Protein AF-A0A1Y1JU09-F1 (afdb_monomer_lite)

Structure (mmCIF, N/CA/C/O backbone):
data_AF-A0A1Y1JU09-F1
#
_entry.id   AF-A0A1Y1JU09-F1
#
loop_
_atom_site.group_PDB
_atom_site.id
_atom_site.type_symbol
_atom_site.label_atom_id
_atom_site.label_alt_id
_atom_site.label_comp_id
_atom_site.label_asym_id
_atom_site.label_entity_id
_atom_site.label_seq_id
_atom_site.pdbx_PDB_ins_code
_atom_site.Cartn_x
_atom_site.Cartn_y
_atom_site.Cartn_z
_atom_site.occupancy
_atom_site.B_iso_or_equiv
_atom_site.auth_seq_id
_atom_site.auth_comp_id
_atom_site.auth_asym_id
_atom_site.auth_atom_id
_atom_site.pdbx_PDB_model_num
ATOM 1 N N . GLU A 1 1 ? 25.721 -28.621 78.464 1.00 36.72 1 GLU A N 1
ATOM 2 C CA . GLU A 1 1 ? 27.168 -28.362 78.597 1.00 36.72 1 GLU A CA 1
ATOM 3 C C . GLU A 1 1 ? 27.871 -29.700 78.456 1.00 36.72 1 GLU A C 1
ATOM 5 O O . GLU A 1 1 ? 27.301 -30.662 78.959 1.00 36.72 1 GLU A O 1
ATOM 10 N N . HIS A 1 2 ? 29.013 -29.724 77.757 1.00 34.25 2 HIS A N 1
ATOM 11 C CA . HIS A 1 2 ? 29.843 -30.882 77.368 1.00 34.25 2 HIS A CA 1
ATOM 12 C C . HIS A 1 2 ? 29.141 -32.021 76.586 1.00 34.25 2 HIS A C 1
ATOM 14 O O . HIS A 1 2 ? 28.017 -32.402 76.898 1.00 34.25 2 HIS A O 1
ATOM 20 N N . GLU A 1 3 ? 29.636 -32.535 75.455 1.00 34.38 3 GLU A N 1
ATOM 21 C CA . GLU A 1 3 ? 31.007 -32.782 74.937 1.00 34.38 3 GLU A CA 1
ATOM 22 C C . GLU A 1 3 ? 31.695 -34.025 75.524 1.00 34.38 3 GLU A C 1
ATOM 24 O O . GLU A 1 3 ? 31.911 -34.102 76.728 1.00 34.38 3 GLU A O 1
ATOM 29 N N . GLU A 1 4 ? 32.063 -34.918 74.589 1.00 40.72 4 GLU A N 1
ATOM 30 C CA . GLU A 1 4 ? 33.297 -35.734 74.560 1.00 40.72 4 GLU A CA 1
ATOM 31 C C . GLU A 1 4 ? 33.407 -36.902 75.574 1.00 40.72 4 GLU A C 1
ATOM 33 O O . GLU A 1 4 ? 32.752 -36.909 76.610 1.00 40.72 4 GLU A O 1
ATOM 38 N N . GLU A 1 5 ? 34.118 -38.014 75.331 1.00 40.19 5 GLU A N 1
ATOM 39 C CA . GLU A 1 5 ? 35.007 -38.507 74.247 1.00 40.19 5 GLU A CA 1
ATOM 40 C C . GLU A 1 5 ? 34.934 -40.078 74.296 1.00 40.19 5 GLU A C 1
ATOM 42 O O . GLU A 1 5 ? 34.586 -40.623 75.344 1.00 40.19 5 GLU A O 1
ATOM 47 N N . VAL A 1 6 ? 34.906 -40.851 73.192 1.00 41.28 6 VAL A N 1
ATOM 48 C CA . VAL A 1 6 ? 36.011 -41.654 72.562 1.00 41.28 6 VAL A CA 1
ATOM 49 C C . VAL A 1 6 ? 36.922 -42.438 73.551 1.00 41.28 6 VAL A C 1
ATOM 51 O O . VAL A 1 6 ? 37.226 -41.919 74.615 1.00 41.28 6 VAL A O 1
ATOM 54 N N . GLU A 1 7 ? 37.429 -43.667 73.351 1.00 36.25 7 GLU A N 1
ATOM 55 C CA . GLU A 1 7 ? 37.323 -44.778 72.369 1.00 36.25 7 GLU A CA 1
ATOM 56 C C . GLU A 1 7 ? 37.445 -46.116 73.153 1.00 36.25 7 GLU A C 1
ATOM 58 O O . GLU A 1 7 ? 37.832 -46.092 74.319 1.00 36.25 7 GLU A O 1
ATOM 63 N N . ASP A 1 8 ? 37.234 -47.282 72.520 1.00 35.19 8 ASP A N 1
ATOM 64 C CA . ASP A 1 8 ? 38.261 -48.348 72.579 1.00 35.19 8 ASP A CA 1
ATOM 65 C C . ASP A 1 8 ? 38.134 -49.343 71.402 1.00 35.19 8 ASP A C 1
ATOM 67 O O . ASP A 1 8 ? 37.053 -49.513 70.829 1.00 35.19 8 ASP A O 1
ATOM 71 N N . ILE A 1 9 ? 39.253 -49.954 71.001 1.00 39.47 9 ILE A N 1
ATOM 72 C CA . ILE A 1 9 ? 39.463 -50.582 69.676 1.00 39.47 9 ILE A CA 1
ATOM 73 C C . ILE A 1 9 ? 39.763 -52.099 69.809 1.00 39.47 9 ILE A C 1
ATOM 75 O O . ILE A 1 9 ? 40.118 -52.571 70.884 1.00 39.47 9 ILE A O 1
ATOM 79 N N . HIS A 1 10 ? 39.704 -52.832 68.680 1.00 32.81 10 HIS A N 1
ATOM 80 C CA . HIS A 1 10 ? 40.190 -54.214 68.430 1.00 32.81 10 HIS A CA 1
ATOM 81 C C . HIS A 1 10 ? 39.175 -55.348 68.708 1.00 32.81 10 HIS A C 1
ATOM 83 O O . HIS A 1 10 ? 38.352 -55.249 69.608 1.00 32.81 10 HIS A O 1
ATOM 89 N N . SER A 1 11 ? 39.148 -56.474 67.978 1.00 30.16 11 SER A N 1
ATOM 90 C CA . SER A 1 11 ? 39.915 -56.972 66.807 1.00 30.16 11 SER A CA 1
ATOM 91 C C . SER A 1 11 ? 39.111 -58.124 66.167 1.00 30.16 11 SER A C 1
ATOM 93 O O . SER A 1 11 ? 38.680 -59.009 66.900 1.00 30.16 11 SER A O 1
ATOM 95 N N . ASP A 1 12 ? 38.815 -58.095 64.862 1.00 32.81 12 ASP A N 1
ATOM 96 C CA . ASP A 1 12 ? 39.520 -58.855 63.797 1.00 32.81 12 ASP A CA 1
ATOM 97 C C . ASP A 1 12 ? 38.703 -60.084 63.309 1.00 32.81 12 ASP A C 1
ATOM 99 O O . ASP A 1 12 ? 37.760 -60.503 63.973 1.00 32.81 12 ASP A O 1
ATOM 103 N N . ALA A 1 13 ? 39.070 -60.619 62.137 1.00 37.78 13 ALA A N 1
ATOM 104 C CA . ALA A 1 13 ? 38.524 -61.771 61.405 1.00 37.78 13 ALA A CA 1
ATOM 105 C C . ALA A 1 13 ? 37.159 -61.609 60.681 1.00 37.78 13 ALA A C 1
ATOM 107 O O . ALA A 1 13 ? 36.097 -61.884 61.229 1.00 37.78 13 ALA A O 1
ATOM 108 N N . GLN A 1 14 ? 37.254 -61.268 59.383 1.00 38.00 14 GLN A N 1
ATOM 109 C CA . GLN A 1 14 ? 36.726 -62.039 58.228 1.00 38.00 14 GLN A CA 1
ATOM 110 C C . GLN A 1 14 ? 35.273 -62.565 58.335 1.00 38.00 14 GLN A C 1
ATOM 112 O O . GLN A 1 14 ? 34.977 -63.472 59.107 1.00 38.00 14 GLN A O 1
ATOM 117 N N . SER A 1 15 ? 34.324 -62.131 57.498 1.00 36.97 15 SER A N 1
ATOM 118 C CA . SER A 1 15 ? 34.169 -62.516 56.068 1.00 36.97 15 SER A CA 1
ATOM 119 C C . SER A 1 15 ? 32.815 -61.949 55.545 1.00 36.97 15 SER A C 1
ATOM 121 O O . SER A 1 15 ? 31.997 -61.549 56.374 1.00 36.97 15 SER A O 1
ATOM 123 N N . ASP A 1 16 ? 32.465 -61.847 54.253 1.00 39.34 16 ASP A N 1
ATOM 124 C CA . ASP A 1 16 ? 33.101 -62.218 52.966 1.00 39.34 16 ASP A CA 1
ATOM 125 C C . ASP A 1 16 ? 32.538 -61.321 51.811 1.00 39.34 16 ASP A C 1
ATOM 127 O O . ASP A 1 16 ? 31.846 -60.343 52.097 1.00 39.34 16 ASP A O 1
ATOM 131 N N . ASP A 1 17 ? 32.772 -61.678 50.534 1.00 41.44 17 ASP A N 1
ATOM 132 C CA . ASP A 1 17 ? 32.142 -61.119 49.304 1.00 41.44 17 ASP A CA 1
ATOM 133 C C . ASP A 1 17 ? 32.494 -59.658 48.910 1.00 41.44 17 ASP A C 1
ATOM 135 O O . ASP A 1 17 ? 31.631 -58.788 48.749 1.00 41.44 17 ASP A O 1
ATOM 139 N N . ASP A 1 18 ? 33.774 -59.414 48.599 1.00 37.72 18 ASP A N 1
ATOM 140 C CA . ASP A 1 18 ? 34.146 -58.338 47.666 1.00 37.72 18 ASP A CA 1
ATOM 141 C C . ASP A 1 18 ? 33.735 -58.731 46.233 1.00 37.72 18 ASP A C 1
ATOM 143 O O . ASP A 1 18 ? 34.386 -59.536 45.562 1.00 37.72 18 ASP A O 1
ATOM 147 N N . LEU A 1 19 ? 32.640 -58.142 45.748 1.00 39.03 19 LEU A N 1
ATOM 148 C CA . LEU A 1 19 ? 32.217 -58.255 44.352 1.00 39.03 19 LEU A CA 1
ATOM 149 C C . LEU A 1 19 ? 33.260 -57.596 43.435 1.00 39.03 19 LEU A C 1
ATOM 151 O O . LEU A 1 19 ? 33.420 -56.373 43.463 1.00 39.03 19 LEU A O 1
ATOM 155 N N . GLU A 1 20 ? 33.914 -58.376 42.567 1.00 47.38 20 GLU A N 1
ATOM 156 C CA . GLU A 1 20 ? 34.733 -57.825 41.482 1.00 47.38 20 GLU A CA 1
ATOM 157 C C . GLU A 1 20 ? 33.866 -56.930 40.583 1.00 47.38 20 GLU A C 1
ATOM 159 O O . GLU A 1 20 ? 33.045 -57.397 39.788 1.00 47.38 20 GLU A O 1
ATOM 164 N N . VAL A 1 21 ? 34.050 -55.614 40.706 1.00 45.81 21 VAL A N 1
ATOM 165 C CA . VAL A 1 21 ? 33.471 -54.646 39.776 1.00 45.81 21 VAL A CA 1
ATOM 166 C C . VAL A 1 21 ? 34.239 -54.762 38.464 1.00 45.81 21 VAL A C 1
ATOM 168 O O . VAL A 1 21 ? 35.323 -54.198 38.323 1.00 45.81 21 VAL A O 1
ATOM 171 N N . ASP A 1 22 ? 33.661 -55.490 37.506 1.00 49.53 22 ASP A N 1
ATOM 172 C CA . ASP A 1 22 ? 34.106 -55.516 36.111 1.00 49.53 22 ASP A CA 1
ATOM 173 C C . ASP A 1 22 ? 34.084 -54.085 35.554 1.00 49.53 22 ASP A C 1
ATOM 175 O O . ASP A 1 22 ? 33.039 -53.558 35.167 1.00 49.53 22 ASP A O 1
ATOM 179 N N . VAL A 1 23 ? 35.243 -53.421 35.588 1.00 48.50 23 VAL A N 1
ATOM 180 C CA . VAL A 1 23 ? 35.448 -52.110 34.974 1.00 48.50 23 VAL A CA 1
ATOM 181 C C . VAL A 1 23 ? 35.398 -52.334 33.467 1.00 48.50 23 VAL A C 1
ATOM 183 O O . VAL A 1 23 ? 36.343 -52.918 32.927 1.00 48.50 23 VAL A O 1
ATOM 186 N N . PRO A 1 24 ? 34.352 -51.871 32.753 1.00 49.06 24 PRO A N 1
ATOM 187 C CA . PRO A 1 24 ? 34.236 -52.165 31.337 1.00 49.06 24 PRO A CA 1
ATOM 188 C C . PRO A 1 24 ? 35.428 -51.539 30.622 1.00 49.06 24 PRO A C 1
ATOM 190 O O . PRO A 1 24 ? 35.598 -50.317 30.667 1.00 49.06 24 PRO A O 1
ATOM 193 N N . GLN A 1 25 ? 36.257 -52.367 29.974 1.00 55.31 25 GLN A N 1
ATOM 194 C CA . GLN A 1 25 ? 37.363 -51.862 29.163 1.00 55.31 25 GLN A CA 1
ATOM 195 C C . GLN A 1 25 ? 36.836 -50.778 28.221 1.00 55.31 25 GLN A C 1
ATOM 197 O O . GLN A 1 25 ? 35.767 -50.946 27.624 1.00 55.31 25 GLN A O 1
ATOM 202 N N . GLU A 1 26 ? 37.602 -49.694 28.060 1.00 56.69 26 GLU A N 1
ATOM 203 C CA . GLU A 1 26 ? 37.320 -48.655 27.071 1.00 56.69 26 GLU A CA 1
ATOM 204 C C . GLU A 1 26 ? 37.355 -49.262 25.664 1.00 56.69 26 GLU A C 1
ATOM 206 O O . GLU A 1 26 ? 38.366 -49.260 24.957 1.00 56.69 26 GLU A O 1
ATOM 211 N N . ASN A 1 27 ? 36.213 -49.806 25.252 1.00 58.66 27 ASN A N 1
ATOM 212 C CA . ASN A 1 27 ? 35.963 -50.228 23.895 1.00 58.66 27 ASN A CA 1
ATOM 213 C C . ASN A 1 27 ? 36.122 -48.984 23.029 1.00 58.66 27 ASN A C 1
ATOM 215 O O . ASN A 1 27 ? 35.273 -48.093 23.047 1.00 58.66 27 ASN A O 1
ATOM 219 N N . ASN A 1 28 ? 37.226 -48.916 22.288 1.00 65.75 28 ASN A N 1
ATOM 220 C CA . ASN A 1 28 ? 37.506 -47.840 21.351 1.00 65.75 28 ASN A CA 1
ATOM 221 C C . ASN A 1 28 ? 36.506 -47.921 20.187 1.00 65.75 28 ASN A C 1
ATOM 223 O O . ASN A 1 28 ? 36.793 -48.493 19.130 1.00 65.75 28 ASN A O 1
ATOM 227 N N . VAL A 1 29 ? 35.296 -47.398 20.412 1.00 65.44 29 VAL A N 1
ATOM 228 C CA . VAL A 1 29 ? 34.216 -47.347 19.431 1.00 65.44 29 VAL A CA 1
ATOM 229 C C . VAL A 1 29 ? 34.646 -46.393 18.326 1.00 65.44 29 VAL A C 1
ATOM 231 O O . VAL A 1 29 ? 34.403 -45.186 18.378 1.00 65.44 29 VAL A O 1
ATOM 234 N N . GLN A 1 30 ? 35.280 -46.947 17.293 1.00 71.50 30 GLN A N 1
ATOM 235 C CA . GLN A 1 30 ? 35.549 -46.214 16.067 1.00 71.50 30 GLN A CA 1
ATOM 236 C C . GLN A 1 30 ? 34.212 -45.747 15.492 1.00 71.50 30 GLN A C 1
ATOM 238 O O . GLN A 1 30 ? 33.424 -46.538 14.970 1.00 71.50 30 GLN A O 1
ATOM 243 N N . LEU A 1 31 ? 33.951 -44.443 15.606 1.00 73.94 31 LEU A N 1
ATOM 244 C CA . LEU A 1 31 ? 32.773 -43.812 15.029 1.00 73.94 31 LEU A CA 1
ATOM 245 C C . LEU A 1 31 ? 32.744 -44.137 13.535 1.00 73.94 31 LEU A C 1
ATOM 247 O O . LEU A 1 31 ? 33.608 -43.677 12.784 1.00 73.94 31 LEU A O 1
ATOM 251 N N . ARG A 1 32 ? 31.750 -44.926 13.103 1.00 76.38 32 ARG A N 1
ATOM 252 C CA . ARG A 1 32 ? 31.582 -45.331 11.703 1.00 76.38 32 ARG A CA 1
ATOM 253 C C . ARG A 1 32 ? 31.252 -44.104 10.854 1.00 76.38 32 ARG A C 1
ATOM 255 O O . ARG A 1 32 ? 30.088 -43.773 10.624 1.00 76.38 32 ARG A O 1
ATOM 262 N N . ARG A 1 33 ? 32.296 -43.396 10.421 1.00 73.19 33 ARG A N 1
ATOM 263 C CA . ARG A 1 33 ? 32.195 -42.180 9.619 1.00 73.19 33 ARG A CA 1
ATOM 264 C C . ARG A 1 33 ? 31.481 -42.511 8.312 1.00 73.19 33 ARG A C 1
ATOM 266 O O . ARG A 1 33 ? 31.814 -43.476 7.634 1.00 73.19 33 ARG A O 1
ATOM 273 N N . SER A 1 34 ? 30.493 -41.695 7.960 1.00 79.19 34 SER A N 1
ATOM 274 C CA . SER A 1 34 ? 29.797 -41.820 6.683 1.00 79.19 34 SER A CA 1
ATOM 275 C C . SER A 1 34 ? 30.766 -41.579 5.524 1.00 79.19 34 SER A C 1
ATOM 277 O O . SER A 1 34 ? 31.251 -40.464 5.356 1.00 79.19 34 SER A O 1
ATOM 279 N N . GLU A 1 35 ? 30.960 -42.593 4.683 1.00 83.75 35 GLU A N 1
ATOM 280 C CA . GLU A 1 35 ? 31.681 -42.498 3.402 1.00 83.75 35 GLU A CA 1
ATOM 281 C C . GLU A 1 35 ? 30.855 -41.808 2.301 1.00 83.75 35 GLU A C 1
ATOM 283 O O . G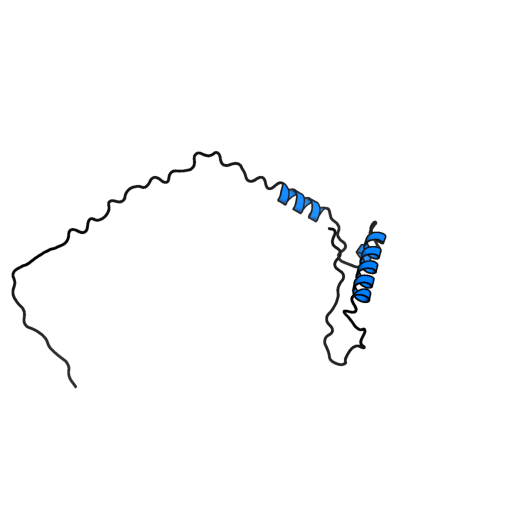LU A 1 35 ? 31.363 -41.537 1.215 1.00 83.75 35 GLU A O 1
ATOM 288 N N . ARG A 1 36 ? 29.570 -41.510 2.558 1.00 85.88 36 ARG A N 1
ATOM 289 C CA . ARG A 1 36 ? 28.714 -40.792 1.602 1.00 85.88 36 ARG A CA 1
ATOM 290 C C . ARG A 1 36 ? 29.361 -39.457 1.246 1.00 85.88 36 ARG A C 1
ATOM 292 O O . ARG A 1 36 ? 29.579 -38.628 2.132 1.00 85.88 36 ARG A O 1
ATOM 299 N N . LEU A 1 37 ? 29.587 -39.232 -0.049 1.00 84.62 37 LEU A N 1
ATOM 300 C CA . LEU A 1 37 ? 30.042 -37.945 -0.565 1.00 84.62 37 LEU A CA 1
ATOM 301 C C . LEU A 1 37 ? 29.097 -36.843 -0.077 1.00 84.62 37 LEU A C 1
ATOM 303 O O . LEU A 1 37 ? 27.891 -36.863 -0.342 1.00 84.62 37 LEU A O 1
ATOM 307 N N . ARG A 1 38 ? 29.649 -35.878 0.660 1.00 83.62 38 ARG A N 1
ATOM 308 C CA . ARG A 1 38 ? 28.903 -34.713 1.123 1.00 83.62 38 ARG A CA 1
ATOM 309 C C . ARG A 1 38 ? 28.578 -33.848 -0.091 1.00 83.62 38 ARG A C 1
ATOM 311 O O . ARG A 1 38 ? 29.449 -33.142 -0.584 1.00 83.62 38 ARG A O 1
ATOM 318 N N . LYS A 1 39 ? 27.323 -33.874 -0.545 1.00 83.12 39 LYS A N 1
ATOM 319 C CA . LYS A 1 39 ? 26.835 -32.871 -1.495 1.00 83.12 39 LYS A CA 1
ATOM 320 C C . LYS A 1 39 ? 26.935 -31.495 -0.833 1.00 83.12 39 LYS A C 1
ATOM 322 O O . LYS A 1 39 ? 26.522 -31.322 0.317 1.00 83.12 39 LYS A O 1
ATOM 327 N N . GLU A 1 40 ? 27.513 -30.536 -1.543 1.00 84.62 40 GLU A N 1
ATOM 328 C CA . GLU A 1 40 ? 27.595 -29.157 -1.073 1.00 84.62 40 GLU A CA 1
ATOM 329 C C . GLU A 1 40 ? 26.194 -28.553 -0.931 1.00 84.62 40 GLU A C 1
ATOM 331 O O . GLU A 1 40 ? 25.271 -28.882 -1.682 1.00 84.62 40 GLU A O 1
ATOM 336 N N . LYS A 1 41 ? 26.022 -27.676 0.062 1.00 83.25 41 LYS A N 1
ATOM 337 C CA . LYS A 1 41 ? 24.775 -26.929 0.229 1.00 83.25 41 LYS A CA 1
ATOM 338 C C . LYS A 1 41 ? 24.738 -25.833 -0.833 1.00 83.25 41 LYS A C 1
ATOM 340 O O . LYS A 1 41 ? 25.444 -24.838 -0.715 1.00 83.25 41 LYS A O 1
ATOM 345 N N . THR A 1 42 ? 23.917 -26.016 -1.858 1.00 84.69 42 THR A N 1
ATOM 346 C CA . THR A 1 42 ? 23.657 -24.992 -2.871 1.00 84.69 42 THR A CA 1
ATOM 347 C C . THR A 1 42 ? 22.627 -24.001 -2.334 1.00 84.69 42 THR A C 1
ATOM 349 O O . THR A 1 42 ? 21.445 -24.323 -2.251 1.00 84.69 42 THR A O 1
ATOM 352 N N . TYR A 1 43 ? 23.065 -2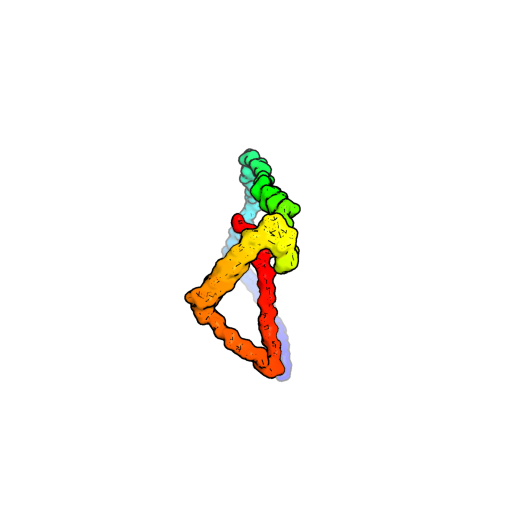2.793 -1.981 1.00 86.12 43 TYR A N 1
ATOM 353 C CA . TYR A 1 43 ? 22.210 -21.711 -1.469 1.00 86.12 43 TYR A CA 1
ATOM 354 C C . TYR A 1 43 ? 21.537 -20.895 -2.590 1.00 86.12 43 TYR A C 1
ATOM 356 O O . TYR A 1 43 ? 21.275 -19.710 -2.424 1.00 86.12 43 TYR A O 1
ATOM 364 N N . THR A 1 44 ? 21.272 -21.508 -3.748 1.00 87.69 44 THR A N 1
ATOM 365 C CA . THR A 1 44 ? 20.767 -20.823 -4.954 1.00 87.69 44 THR A CA 1
ATOM 366 C C . THR A 1 44 ? 19.454 -20.086 -4.716 1.00 87.69 44 THR A C 1
ATOM 368 O O . THR A 1 44 ? 19.287 -18.982 -5.213 1.00 87.69 44 THR A O 1
ATOM 371 N N . ASP A 1 45 ? 18.564 -20.674 -3.920 1.00 88.00 45 ASP A N 1
ATOM 372 C CA . ASP A 1 45 ? 17.272 -20.102 -3.532 1.00 88.00 45 ASP A CA 1
ATOM 373 C C . ASP A 1 45 ? 17.436 -18.838 -2.665 1.00 88.00 45 ASP A C 1
ATOM 375 O O . ASP A 1 45 ? 16.917 -17.775 -2.983 1.00 88.00 45 ASP A O 1
ATOM 379 N N . HIS A 1 46 ? 18.290 -18.907 -1.640 1.00 89.25 46 HIS A N 1
ATOM 380 C CA . HIS A 1 46 ? 18.615 -17.760 -0.786 1.00 89.25 46 HIS A CA 1
ATOM 381 C C . HIS A 1 46 ? 19.345 -16.644 -1.554 1.00 89.25 46 HIS A C 1
ATOM 383 O O . HIS A 1 46 ? 19.155 -15.465 -1.266 1.00 89.25 46 HIS A O 1
ATOM 389 N N . VAL A 1 47 ? 20.198 -16.993 -2.523 1.00 91.94 47 VAL A N 1
ATOM 390 C CA . VAL A 1 47 ? 20.849 -16.005 -3.398 1.00 91.94 47 VAL A CA 1
ATOM 391 C C . VAL A 1 47 ? 19.823 -15.352 -4.324 1.00 91.94 47 VAL A C 1
ATOM 393 O O . VAL A 1 47 ? 19.865 -14.139 -4.489 1.00 91.94 47 VAL A O 1
ATOM 396 N N . LEU A 1 48 ? 18.880 -16.120 -4.881 1.00 90.62 48 LEU A N 1
ATOM 397 C CA . LEU A 1 48 ? 17.796 -15.588 -5.709 1.00 90.62 48 LEU A CA 1
ATOM 398 C C . LEU A 1 48 ? 16.907 -14.620 -4.918 1.00 90.62 48 LEU A C 1
ATOM 400 O O . LEU A 1 48 ? 16.663 -13.518 -5.399 1.00 90.62 48 LEU A O 1
ATOM 404 N N . TYR A 1 49 ? 16.504 -14.992 -3.698 1.00 89.12 49 TYR A N 1
ATOM 405 C CA . TYR A 1 49 ? 15.733 -14.132 -2.797 1.00 89.12 49 TYR A CA 1
ATOM 406 C C . TYR A 1 49 ? 16.450 -12.797 -2.526 1.00 89.12 49 TYR A C 1
ATOM 408 O O . TYR A 1 49 ? 15.885 -11.737 -2.789 1.00 89.12 49 TYR A O 1
ATOM 416 N N . LEU A 1 50 ? 17.722 -12.836 -2.099 1.00 90.62 50 LEU A N 1
ATOM 417 C CA . LEU A 1 50 ? 18.507 -11.621 -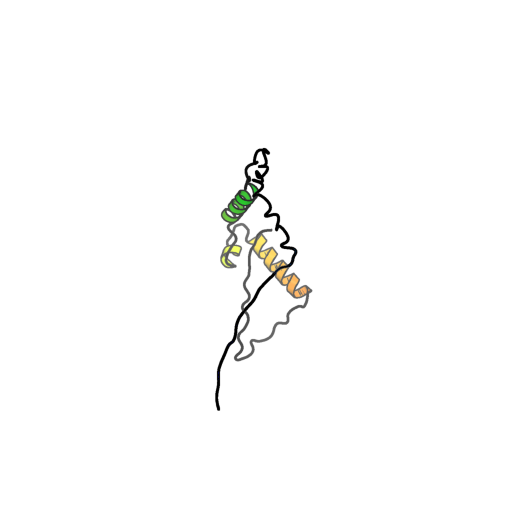1.837 1.00 90.62 50 LEU A CA 1
ATOM 418 C C . LEU A 1 50 ? 18.677 -10.743 -3.084 1.00 90.62 50 LEU A C 1
ATOM 420 O O . LEU A 1 50 ? 18.687 -9.521 -2.972 1.00 90.62 50 LEU A O 1
ATOM 424 N N . VAL A 1 51 ? 18.828 -11.347 -4.268 1.00 90.12 51 VAL A N 1
ATOM 425 C CA . VAL A 1 51 ? 18.903 -10.596 -5.529 1.00 90.12 51 VAL A CA 1
ATOM 426 C C . VAL A 1 51 ? 17.558 -9.949 -5.851 1.00 90.12 51 VAL A C 1
ATOM 428 O O . VAL A 1 51 ? 17.552 -8.784 -6.228 1.00 90.12 51 VAL A O 1
ATOM 431 N N . SER A 1 52 ? 16.428 -10.642 -5.666 1.00 86.25 52 SER A N 1
ATOM 432 C CA . SER A 1 52 ? 15.109 -10.025 -5.866 1.00 86.25 52 SER A CA 1
ATOM 433 C C . SER A 1 52 ? 14.850 -8.880 -4.885 1.00 86.25 52 SER A C 1
ATOM 435 O O . SER A 1 52 ? 14.459 -7.804 -5.316 1.00 86.25 52 SER A O 1
ATOM 437 N N . GLU A 1 53 ? 15.163 -9.054 -3.599 1.00 84.94 53 GLU A N 1
ATOM 438 C CA . GLU A 1 53 ? 15.016 -8.008 -2.579 1.00 84.94 53 GLU A CA 1
ATOM 439 C C . GLU A 1 53 ? 15.904 -6.788 -2.885 1.00 84.94 53 GLU A C 1
ATOM 441 O O . GLU A 1 53 ? 15.455 -5.654 -2.772 1.00 84.94 53 GLU A O 1
ATOM 446 N N . ALA A 1 54 ? 17.134 -7.003 -3.367 1.00 83.88 54 ALA A N 1
ATOM 447 C CA . ALA A 1 54 ? 18.046 -5.925 -3.759 1.00 83.88 54 ALA A CA 1
ATOM 448 C C . ALA A 1 54 ? 17.706 -5.248 -5.104 1.00 83.88 54 ALA A C 1
ATOM 450 O O . ALA A 1 54 ? 18.259 -4.188 -5.394 1.00 83.88 54 ALA A O 1
ATOM 451 N N . MET A 1 55 ? 16.855 -5.855 -5.940 1.00 82.81 55 MET A N 1
ATOM 452 C CA . MET A 1 55 ? 16.384 -5.278 -7.210 1.00 82.81 55 MET A CA 1
ATOM 453 C C . MET A 1 55 ? 14.971 -4.685 -7.121 1.00 82.81 55 MET A C 1
ATOM 455 O O . MET A 1 55 ? 14.560 -3.970 -8.034 1.00 82.81 55 MET A O 1
ATOM 459 N N . ASN A 1 56 ? 14.236 -4.957 -6.042 1.00 80.00 56 ASN A N 1
ATOM 460 C CA . ASN A 1 56 ? 12.916 -4.395 -5.794 1.00 80.00 56 ASN A CA 1
ATOM 461 C C . ASN A 1 56 ? 13.046 -3.029 -5.103 1.00 80.00 56 ASN A C 1
ATOM 463 O O . ASN A 1 56 ? 13.247 -2.945 -3.893 1.00 80.00 56 ASN A O 1
ATOM 467 N N . GLU A 1 57 ? 12.876 -1.945 -5.860 1.00 79.62 57 GLU A N 1
ATOM 468 C CA . GLU A 1 57 ? 12.753 -0.589 -5.307 1.00 79.62 57 GLU A CA 1
ATOM 469 C C . GLU A 1 57 ? 11.331 -0.370 -4.748 1.00 79.62 57 GLU A C 1
ATOM 471 O O . GLU A 1 57 ? 10.504 0.339 -5.323 1.00 79.62 57 GLU A O 1
ATOM 476 N N . GLU A 1 58 ? 11.014 -1.037 -3.631 1.00 86.81 58 GLU A N 1
ATOM 477 C CA . GLU A 1 58 ? 9.731 -0.862 -2.941 1.00 86.81 58 GLU A CA 1
ATOM 478 C C . GLU A 1 58 ? 9.657 0.519 -2.264 1.00 86.81 58 GLU A C 1
ATOM 480 O O . GLU A 1 58 ? 10.542 0.875 -1.477 1.00 86.81 58 GLU A O 1
ATOM 485 N N . PRO A 1 59 ? 8.603 1.315 -2.519 1.00 89.94 59 PRO A N 1
ATOM 486 C CA . PRO A 1 59 ? 8.538 2.682 -2.030 1.00 89.94 59 PRO A CA 1
ATOM 487 C C . PRO A 1 59 ? 8.357 2.726 -0.509 1.00 89.94 59 PRO A C 1
ATOM 489 O O . PRO A 1 59 ? 7.406 2.195 0.064 1.00 89.94 59 PRO A O 1
ATOM 492 N N . SER A 1 60 ? 9.240 3.452 0.167 1.00 89.19 60 SER A N 1
ATOM 493 C CA . SER A 1 60 ? 9.225 3.629 1.621 1.00 89.19 60 SER A CA 1
ATOM 494 C C . SER A 1 60 ? 8.148 4.614 2.108 1.00 89.19 60 SER A C 1
ATOM 496 O O . SER A 1 60 ? 7.785 4.614 3.298 1.00 89.19 60 SER A O 1
ATOM 498 N N . THR A 1 61 ? 7.635 5.458 1.202 1.00 91.88 61 THR A N 1
ATOM 499 C CA . THR A 1 61 ? 6.646 6.515 1.466 1.00 91.88 61 THR A CA 1
ATOM 500 C C . THR A 1 61 ? 5.556 6.600 0.394 1.00 91.88 61 THR A C 1
ATOM 502 O O . THR A 1 61 ? 5.755 6.229 -0.758 1.00 91.88 61 THR A O 1
ATOM 505 N N . VAL A 1 62 ? 4.406 7.185 0.755 1.00 91.62 62 VAL A N 1
ATOM 506 C CA . VAL A 1 62 ? 3.282 7.431 -0.172 1.00 91.62 62 VAL A CA 1
ATOM 507 C C . VAL A 1 62 ? 3.700 8.300 -1.366 1.00 91.62 62 VAL A C 1
ATOM 509 O O . VAL A 1 62 ? 3.279 8.052 -2.490 1.00 91.62 62 VAL A O 1
ATOM 512 N N . SER A 1 63 ? 4.542 9.315 -1.136 1.00 92.56 63 SER A N 1
ATOM 513 C CA . SER A 1 63 ? 5.000 10.217 -2.203 1.00 92.56 63 SER A CA 1
ATOM 514 C C . SER A 1 63 ? 5.896 9.502 -3.209 1.00 92.56 63 SER A C 1
ATOM 516 O O . SER A 1 63 ? 5.822 9.794 -4.395 1.00 92.56 63 SER A O 1
ATOM 518 N N . GLU A 1 64 ? 6.732 8.580 -2.741 1.00 92.12 64 GLU A N 1
ATOM 519 C CA . GLU A 1 64 ? 7.605 7.754 -3.573 1.00 92.12 64 GLU A CA 1
ATOM 520 C C . GLU A 1 64 ? 6.773 6.757 -4.392 1.00 92.12 64 GLU A C 1
ATOM 522 O O . GLU A 1 64 ? 6.896 6.717 -5.613 1.00 92.12 64 GLU A O 1
ATOM 527 N N . ALA A 1 65 ? 5.815 6.074 -3.753 1.00 91.62 65 ALA A N 1
ATOM 528 C CA . ALA A 1 65 ? 4.888 5.160 -4.421 1.00 91.62 65 ALA A CA 1
ATOM 529 C C . ALA A 1 65 ? 4.108 5.853 -5.549 1.00 91.62 65 ALA A C 1
ATOM 531 O O . ALA A 1 65 ? 4.076 5.364 -6.677 1.00 91.62 65 ALA A O 1
ATOM 532 N N . LEU A 1 66 ? 3.542 7.031 -5.269 1.00 93.00 66 LEU A N 1
ATOM 533 C CA . LEU A 1 66 ? 2.783 7.833 -6.234 1.00 93.00 66 LEU A CA 1
ATOM 534 C C . LEU A 1 66 ? 3.650 8.582 -7.266 1.00 93.00 66 LEU A C 1
ATOM 536 O O . LEU A 1 66 ? 3.087 9.186 -8.176 1.00 93.00 66 LEU A O 1
ATOM 540 N N . SER A 1 67 ? 4.982 8.549 -7.140 1.00 93.00 67 SER A N 1
ATOM 541 C CA . SER A 1 67 ? 5.922 9.103 -8.135 1.00 93.00 67 SER A CA 1
ATOM 542 C C . SER A 1 67 ? 6.644 8.024 -8.952 1.00 93.00 67 SER A C 1
ATOM 544 O O . SER A 1 67 ? 7.392 8.364 -9.864 1.00 93.00 67 SER A O 1
ATOM 546 N N . SER A 1 68 ? 6.451 6.745 -8.614 1.00 90.25 68 SER A N 1
ATOM 547 C CA . SER A 1 68 ? 7.011 5.600 -9.341 1.00 90.25 68 SER A CA 1
ATOM 548 C C . SER A 1 68 ? 6.228 5.294 -10.624 1.00 90.25 68 SER A C 1
ATOM 550 O O . SER A 1 68 ? 5.055 5.655 -10.742 1.00 90.25 68 SER A O 1
ATOM 552 N N . ASP A 1 69 ? 6.833 4.548 -11.551 1.00 91.62 69 ASP A N 1
ATOM 553 C CA . ASP A 1 69 ? 6.151 4.068 -12.766 1.00 91.62 69 ASP A CA 1
ATOM 554 C C . ASP A 1 69 ? 4.910 3.202 -12.446 1.00 91.62 69 ASP A C 1
ATOM 556 O O . ASP A 1 69 ? 3.959 3.146 -13.224 1.00 91.62 69 ASP A O 1
ATOM 560 N N . ASP A 1 70 ? 4.884 2.581 -11.261 1.00 91.19 70 ASP A N 1
ATOM 561 C CA . ASP A 1 70 ? 3.790 1.745 -10.760 1.00 91.19 70 ASP A CA 1
ATOM 562 C C . ASP A 1 70 ? 2.766 2.506 -9.892 1.00 91.19 70 ASP A C 1
ATOM 564 O O . ASP A 1 70 ? 1.909 1.890 -9.251 1.00 91.19 70 ASP A O 1
ATOM 568 N N . ALA A 1 71 ? 2.788 3.845 -9.900 1.00 92.75 71 ALA A N 1
ATOM 569 C CA . ALA A 1 71 ? 1.888 4.699 -9.117 1.00 92.75 71 ALA A CA 1
ATOM 570 C C . ALA A 1 71 ? 0.393 4.352 -9.263 1.00 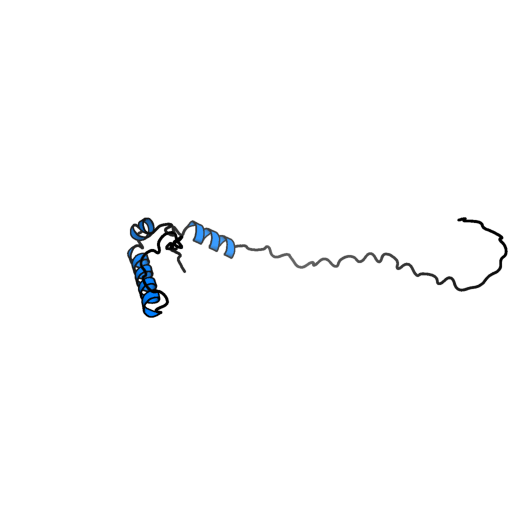92.75 71 ALA A C 1
ATOM 572 O O . ALA A 1 71 ? -0.345 4.401 -8.276 1.00 92.75 71 ALA A O 1
ATOM 573 N N . GLU A 1 72 ? -0.067 3.958 -10.456 1.00 94.81 72 GLU A N 1
ATOM 574 C CA . GLU A 1 72 ? -1.455 3.520 -10.670 1.00 94.81 72 GLU A CA 1
ATOM 575 C C . GLU A 1 72 ? -1.779 2.214 -9.928 1.00 94.81 72 GLU A C 1
ATOM 577 O O . GLU A 1 72 ? -2.855 2.093 -9.338 1.00 94.81 72 GLU A O 1
ATOM 582 N N . LYS A 1 73 ? -0.843 1.254 -9.898 1.00 93.12 73 LYS A N 1
ATOM 583 C CA . LYS A 1 73 ? -1.000 -0.013 -9.167 1.00 93.12 73 LYS A CA 1
ATOM 584 C C . LYS A 1 73 ? -1.012 0.236 -7.662 1.00 93.12 73 LYS A C 1
ATOM 586 O O . LYS A 1 73 ? -1.886 -0.283 -6.970 1.00 93.12 73 LYS A O 1
ATOM 591 N N . TRP A 1 74 ? -0.092 1.066 -7.165 1.00 94.00 74 TRP A N 1
ATOM 592 C CA . TRP A 1 74 ? -0.039 1.435 -5.748 1.00 94.00 74 TRP A CA 1
ATOM 593 C C . TRP A 1 74 ? -1.292 2.176 -5.299 1.00 94.00 74 TRP A C 1
ATOM 595 O O . TRP A 1 74 ? -1.826 1.886 -4.230 1.00 94.00 74 TRP A O 1
ATOM 605 N N . ARG A 1 75 ? -1.804 3.091 -6.128 1.00 94.69 75 ARG A N 1
ATOM 606 C CA . ARG A 1 75 ? -3.072 3.768 -5.865 1.00 94.69 75 ARG A CA 1
ATOM 607 C C . ARG A 1 75 ? -4.242 2.790 -5.829 1.00 94.69 75 ARG A C 1
ATOM 609 O O . ARG A 1 75 ? -4.982 2.799 -4.855 1.00 94.69 75 ARG A O 1
ATOM 616 N N . LYS A 1 76 ? -4.357 1.905 -6.823 1.00 95.12 76 LYS A N 1
ATOM 617 C CA . LYS A 1 76 ? -5.401 0.873 -6.863 1.00 95.12 76 LYS A CA 1
ATOM 618 C C . LYS A 1 76 ? -5.370 -0.025 -5.621 1.00 95.12 76 LYS A C 1
ATOM 620 O O . LYS A 1 76 ? -6.421 -0.296 -5.063 1.00 95.12 76 LYS A O 1
ATOM 625 N N . ALA A 1 77 ? -4.186 -0.422 -5.152 1.00 94.06 77 ALA A N 1
ATOM 626 C CA . ALA A 1 77 ? -4.036 -1.211 -3.928 1.00 94.06 77 ALA A CA 1
ATOM 627 C C . ALA A 1 77 ? -4.442 -0.438 -2.653 1.00 94.06 77 ALA A C 1
ATOM 629 O O . ALA A 1 77 ? -5.044 -1.019 -1.754 1.00 94.06 77 ALA A O 1
ATOM 630 N N . MET A 1 78 ? -4.148 0.868 -2.570 1.00 94.12 78 MET A N 1
ATOM 631 C CA . MET A 1 78 ? -4.616 1.717 -1.462 1.00 94.12 78 MET A CA 1
ATOM 632 C C . MET A 1 78 ? -6.137 1.904 -1.478 1.00 94.12 78 MET A C 1
ATOM 634 O O . MET A 1 78 ? -6.762 1.840 -0.421 1.00 94.12 78 MET A O 1
ATOM 638 N N . ASP A 1 79 ? -6.720 2.120 -2.660 1.00 95.44 79 ASP A N 1
ATOM 639 C CA . ASP A 1 79 ? -8.165 2.274 -2.841 1.00 95.44 79 ASP A CA 1
ATOM 640 C C . ASP A 1 79 ? -8.891 0.951 -2.492 1.00 95.44 79 ASP A C 1
ATOM 642 O O . ASP A 1 79 ? -9.851 0.965 -1.724 1.00 95.44 79 ASP A O 1
ATOM 646 N N . GLU A 1 80 ? -8.376 -0.203 -2.941 1.00 95.25 80 GLU A N 1
ATOM 647 C CA . GLU A 1 80 ? -8.896 -1.540 -2.595 1.00 95.25 80 GLU A CA 1
ATOM 648 C C . GLU A 1 80 ? -8.842 -1.837 -1.090 1.00 95.25 80 GLU A C 1
ATOM 650 O O . GLU A 1 80 ? -9.810 -2.360 -0.538 1.00 95.25 80 GLU A O 1
ATOM 655 N N . GLU A 1 81 ? -7.747 -1.496 -0.402 1.00 92.56 81 GLU A N 1
ATOM 656 C CA . GLU A 1 81 ? -7.647 -1.698 1.050 1.00 92.56 81 GLU A CA 1
ATOM 657 C C . GLU A 1 81 ? -8.553 -0.731 1.827 1.00 92.56 81 GLU A C 1
ATOM 659 O O . GLU A 1 81 ? -9.159 -1.109 2.830 1.00 92.56 81 GLU A O 1
ATOM 664 N N . TYR A 1 82 ? -8.723 0.504 1.347 1.00 92.56 82 TYR A N 1
ATOM 665 C CA . TYR A 1 82 ? -9.688 1.437 1.927 1.00 92.56 82 TYR A CA 1
ATOM 666 C C . TYR A 1 82 ? -11.134 0.935 1.775 1.00 92.56 82 TYR A C 1
ATOM 668 O O . TYR A 1 82 ? -11.900 0.958 2.741 1.00 92.56 82 TYR A O 1
ATOM 676 N N . GLU A 1 83 ? -11.501 0.415 0.601 1.00 94.69 83 GLU A N 1
ATOM 677 C CA . GLU A 1 83 ? -12.795 -0.240 0.382 1.00 94.69 83 GLU A CA 1
ATOM 678 C C . GLU A 1 83 ? -12.955 -1.497 1.253 1.00 94.69 83 GLU A C 1
ATOM 680 O O . GLU A 1 83 ? -14.031 -1.714 1.812 1.00 94.69 83 GLU A O 1
ATOM 685 N N . SER A 1 84 ? -11.897 -2.298 1.436 1.00 94.38 84 SER A N 1
ATOM 686 C CA . SER A 1 84 ? -11.889 -3.463 2.337 1.00 94.38 84 SER A CA 1
ATOM 687 C C . SER A 1 84 ? -12.234 -3.049 3.774 1.00 94.38 84 SER A C 1
ATOM 689 O O . SER A 1 84 ? -13.129 -3.624 4.400 1.00 94.38 84 SER A O 1
ATOM 691 N N . LEU A 1 85 ? -11.601 -1.985 4.271 1.00 92.31 85 LEU A N 1
ATOM 692 C CA . LEU A 1 85 ? -11.831 -1.443 5.606 1.00 92.31 85 LEU A CA 1
ATOM 693 C C . LEU A 1 85 ? -13.257 -0.900 5.784 1.00 92.31 85 LEU A C 1
ATOM 695 O O . LEU A 1 85 ? -13.825 -1.064 6.863 1.00 92.31 85 LEU A O 1
ATOM 699 N N . ILE A 1 86 ? -13.839 -0.264 4.761 1.00 93.00 86 ILE A N 1
ATOM 700 C CA . ILE A 1 86 ? -15.242 0.190 4.772 1.00 93.00 86 ILE A CA 1
ATOM 701 C C . ILE A 1 86 ? -16.201 -1.009 4.786 1.00 93.00 86 ILE A C 1
ATOM 703 O O . ILE A 1 86 ? -17.062 -1.089 5.658 1.00 93.00 86 ILE A O 1
ATOM 707 N N . ASN A 1 87 ? -16.028 -1.961 3.864 1.00 94.75 87 ASN A N 1
ATOM 708 C CA . ASN A 1 87 ? -16.911 -3.122 3.700 1.00 94.75 87 ASN A CA 1
ATOM 709 C C . ASN A 1 87 ? -16.931 -4.049 4.925 1.00 94.75 87 ASN A C 1
ATOM 711 O O . ASN A 1 87 ? -17.933 -4.714 5.179 1.00 94.75 87 ASN A O 1
ATOM 715 N N . ASN A 1 88 ? -15.831 -4.103 5.678 1.00 95.50 88 ASN A N 1
ATOM 716 C CA . ASN A 1 88 ? -15.731 -4.903 6.895 1.00 95.50 88 ASN A CA 1
ATOM 717 C C . ASN A 1 88 ? -16.332 -4.205 8.138 1.00 95.50 88 ASN A C 1
ATOM 719 O O . ASN A 1 88 ? -16.421 -4.842 9.185 1.00 95.50 88 ASN A O 1
ATOM 723 N N . GLU A 1 89 ? -16.696 -2.916 8.058 1.00 92.19 89 GLU A N 1
ATOM 724 C CA . GLU A 1 89 ? -17.238 -2.093 9.162 1.00 92.19 89 GLU A CA 1
ATOM 725 C C . GLU A 1 89 ? -16.388 -2.109 10.462 1.00 92.19 89 GLU A C 1
ATOM 727 O O . GLU A 1 89 ? -16.872 -1.825 11.558 1.00 92.19 89 GLU A O 1
ATOM 732 N N . VAL A 1 90 ? -15.086 -2.418 10.363 1.00 92.56 90 VAL A N 1
ATOM 733 C CA . VAL A 1 90 ? -14.192 -2.650 11.523 1.00 92.56 90 VAL A CA 1
ATOM 734 C C . VAL A 1 90 ? -13.742 -1.381 12.256 1.00 92.56 90 VAL A C 1
ATOM 736 O O . VAL A 1 90 ? -13.033 -1.466 13.260 1.00 92.56 90 VAL A O 1
ATOM 739 N N . TRP A 1 91 ? -14.120 -0.199 11.771 1.00 86.94 91 TRP A N 1
ATOM 740 C CA . TRP A 1 91 ? -13.703 1.087 12.324 1.00 86.94 91 TRP A CA 1
ATOM 741 C C . TRP A 1 91 ? -14.811 2.132 12.208 1.00 86.94 91 TRP A C 1
ATOM 743 O O . TRP A 1 91 ? -15.597 2.145 11.264 1.00 86.94 91 TRP A O 1
ATOM 753 N N . THR A 1 92 ? -14.834 3.056 13.164 1.00 87.31 92 THR A N 1
ATOM 754 C CA . THR A 1 92 ? -15.677 4.252 13.133 1.00 87.31 92 THR A CA 1
ATOM 755 C C . THR A 1 92 ? -14.793 5.488 13.217 1.00 87.31 92 THR A C 1
ATOM 757 O O . THR A 1 92 ? -13.828 5.531 13.982 1.00 87.31 92 THR A O 1
ATOM 760 N N . LEU A 1 93 ? -15.101 6.509 12.416 1.00 88.38 93 LEU A N 1
ATOM 761 C CA . LEU A 1 93 ? -14.409 7.790 12.507 1.00 88.38 93 LEU A CA 1
ATOM 762 C C . LEU A 1 93 ? -14.901 8.537 13.755 1.00 88.38 93 LEU A C 1
ATOM 764 O O . LEU A 1 93 ? -16.090 8.824 13.880 1.00 88.38 93 LEU A O 1
ATOM 768 N N . VAL A 1 94 ? -13.983 8.855 14.666 1.00 88.88 94 VAL A N 1
ATOM 769 C CA . VAL A 1 94 ? -14.260 9.582 15.913 1.00 88.88 94 VAL A CA 1
ATOM 770 C C . VAL A 1 94 ? -13.359 10.814 15.977 1.00 88.88 94 VAL A C 1
ATOM 772 O O . VAL A 1 94 ? -12.215 10.781 15.518 1.00 88.88 94 VAL A O 1
ATOM 775 N N . GLU A 1 95 ? -13.865 11.911 16.540 1.00 90.62 95 GLU A N 1
ATOM 776 C CA . GLU A 1 95 ? -13.052 13.098 16.811 1.00 90.62 95 GLU A CA 1
ATOM 777 C C . GLU A 1 95 ? -11.889 12.771 17.757 1.00 90.62 95 GLU A C 1
ATOM 779 O O . GLU A 1 95 ? -11.988 11.892 18.614 1.00 90.62 95 GLU A O 1
ATOM 784 N N . LYS A 1 96 ? -10.772 13.495 17.621 1.00 90.06 96 LYS A N 1
ATOM 785 C CA . LYS A 1 96 ? -9.597 13.299 18.476 1.00 90.06 96 LYS A CA 1
ATOM 786 C C . LYS A 1 96 ? -9.965 13.545 19.951 1.00 90.06 96 LYS A C 1
ATOM 788 O O . LYS A 1 96 ? -10.233 14.695 20.298 1.00 90.06 96 LYS A O 1
ATOM 793 N N . PRO A 1 97 ? -9.881 12.537 20.838 1.00 89.62 97 PRO A N 1
ATOM 794 C CA . PRO A 1 97 ? -10.122 12.754 22.257 1.00 89.62 97 PRO A CA 1
ATOM 795 C C . PRO A 1 97 ? -9.018 13.622 22.873 1.00 89.62 97 PRO A C 1
ATOM 797 O O . PRO A 1 97 ? -7.823 13.443 22.600 1.00 89.62 97 PRO A O 1
ATOM 800 N N . GLU A 1 98 ? -9.416 14.566 23.725 1.00 92.31 98 GLU A N 1
ATOM 801 C CA . GLU A 1 98 ? -8.477 15.438 24.428 1.00 92.31 98 GLU A CA 1
ATOM 802 C C . GLU A 1 98 ? -7.530 14.632 25.330 1.00 92.31 98 GLU A C 1
ATOM 804 O O . GLU A 1 98 ? -7.917 13.661 25.980 1.00 92.31 98 GLU A O 1
ATOM 809 N N . ASN A 1 99 ? -6.267 15.062 25.388 1.00 91.19 99 ASN A N 1
ATOM 810 C CA . ASN A 1 99 ? -5.218 14.506 26.253 1.00 91.19 99 ASN A CA 1
ATOM 811 C C . ASN A 1 99 ? -4.857 13.018 26.039 1.00 91.19 99 ASN A C 1
ATOM 813 O O . ASN A 1 99 ? -4.111 12.454 26.840 1.00 91.19 99 ASN A O 1
ATOM 817 N N . GLN A 1 100 ? -5.299 12.384 24.946 1.00 91.19 100 GLN A N 1
ATOM 818 C CA . GLN A 1 100 ? -4.926 11.003 24.609 1.00 91.19 100 GLN A CA 1
ATOM 819 C C . GLN A 1 100 ? -3.841 10.914 23.522 1.00 91.19 100 GLN A C 1
ATOM 821 O O . GLN A 1 100 ? -3.716 11.771 22.642 1.00 91.19 100 GLN A O 1
ATOM 826 N N . LYS A 1 101 ? -3.056 9.829 23.568 1.00 89.81 101 LYS A N 1
ATOM 827 C CA . LYS A 1 101 ? -2.093 9.464 22.520 1.00 89.81 101 LYS A CA 1
ATOM 828 C C . LYS A 1 101 ? -2.806 8.642 21.445 1.00 89.81 101 LYS A C 1
ATOM 830 O O . LYS A 1 101 ? -3.254 7.536 21.725 1.00 89.81 101 LYS A O 1
ATOM 835 N N . ILE A 1 102 ? -2.877 9.173 20.227 1.00 89.69 102 ILE A N 1
ATOM 836 C CA . ILE A 1 102 ? -3.403 8.453 19.059 1.00 89.69 102 ILE A CA 1
ATOM 837 C C . ILE A 1 102 ? -2.344 7.461 18.556 1.00 89.69 102 ILE A C 1
ATOM 839 O O . ILE A 1 102 ? -1.161 7.803 18.490 1.00 89.69 102 ILE A O 1
ATOM 843 N N . VAL A 1 103 ? -2.769 6.255 18.174 1.00 89.62 103 VAL A N 1
ATOM 844 C CA . VAL A 1 103 ? -1.925 5.281 17.462 1.00 89.62 103 VAL A CA 1
ATOM 845 C C . VAL A 1 103 ? -1.706 5.763 16.027 1.00 89.62 103 VAL A C 1
ATOM 847 O O . VAL A 1 103 ? -2.661 6.068 15.320 1.00 89.62 103 VAL A O 1
ATOM 85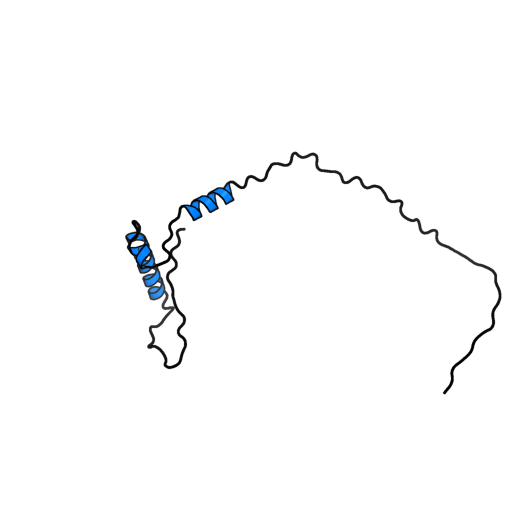0 N N . GLN A 1 104 ? -0.451 5.848 15.589 1.00 87.25 104 GLN A N 1
ATOM 851 C CA . GLN A 1 104 ? -0.131 6.228 14.214 1.00 87.25 104 GLN A CA 1
ATOM 852 C C . GLN A 1 104 ? -0.356 5.051 13.258 1.00 87.25 104 GLN A C 1
ATOM 854 O O . GLN A 1 104 ? 0.072 3.934 13.538 1.00 87.25 104 GLN A O 1
ATOM 859 N N . CYS A 1 105 ? -0.964 5.326 12.105 1.00 88.38 105 CYS A N 1
ATOM 860 C CA . CYS A 1 105 ? -1.062 4.393 10.984 1.00 88.38 105 CYS A CA 1
ATOM 861 C C . CYS A 1 105 ? -0.060 4.802 9.894 1.00 88.38 105 CYS A C 1
ATOM 863 O O . CYS 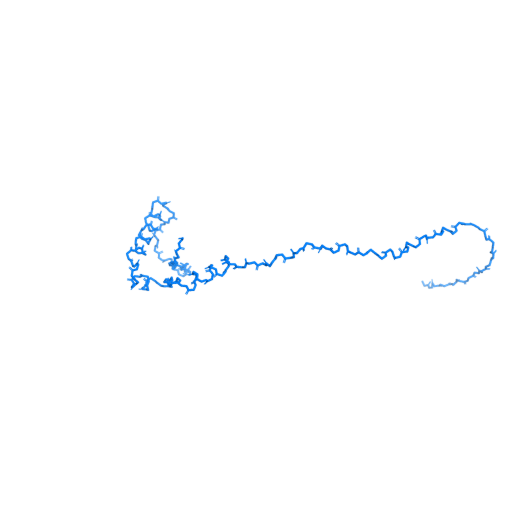A 1 105 ? 0.120 5.994 9.635 1.00 88.38 105 CYS A O 1
ATOM 865 N N . LYS A 1 106 ? 0.582 3.826 9.245 1.00 90.06 106 LYS A N 1
ATOM 866 C CA . LYS A 1 106 ? 1.486 4.038 8.106 1.00 90.06 106 LYS A CA 1
ATOM 867 C C . LYS A 1 106 ? 1.165 3.016 7.017 1.00 90.06 106 LYS A C 1
ATOM 869 O O . LYS A 1 106 ? 0.969 1.846 7.329 1.00 90.06 106 LYS A O 1
ATOM 874 N N . TRP A 1 107 ? 1.176 3.449 5.760 1.00 91.38 107 TRP A N 1
ATOM 875 C CA . TRP A 1 107 ? 1.193 2.543 4.614 1.00 91.38 107 TRP A CA 1
ATOM 876 C C . TRP A 1 107 ? 2.513 1.766 4.543 1.00 91.38 107 TRP A C 1
ATOM 878 O O . TRP A 1 107 ? 3.593 2.323 4.774 1.00 91.38 107 TRP A O 1
ATOM 888 N N . VAL A 1 108 ? 2.401 0.482 4.208 1.00 90.38 108 VAL A N 1
ATOM 889 C CA . VAL A 1 108 ? 3.509 -0.414 3.874 1.00 90.38 108 VAL A CA 1
ATOM 890 C C . VAL A 1 108 ? 3.247 -0.903 2.458 1.00 90.38 108 VAL A C 1
ATOM 892 O O . VAL A 1 108 ? 2.192 -1.474 2.192 1.00 90.38 108 VAL A O 1
ATOM 895 N N . TYR A 1 109 ? 4.184 -0.636 1.558 1.00 89.19 109 TYR A N 1
ATOM 896 C CA . TYR A 1 109 ? 4.125 -1.068 0.169 1.00 89.19 109 TYR A CA 1
ATOM 897 C C . TYR A 1 109 ? 5.050 -2.266 0.022 1.00 89.19 109 TYR A C 1
ATOM 899 O O . TYR A 1 109 ? 6.219 -2.166 0.376 1.00 89.19 109 TYR A O 1
ATOM 907 N N . GLN A 1 110 ? 4.504 -3.391 -0.432 1.00 85.50 110 GLN A N 1
ATOM 908 C CA . GLN A 1 110 ? 5.247 -4.628 -0.637 1.00 85.50 110 GLN A CA 1
ATOM 909 C C . GLN A 1 110 ? 4.646 -5.390 -1.820 1.00 85.50 110 GLN A C 1
ATOM 911 O O . GLN A 1 110 ? 3.420 -5.481 -1.948 1.00 85.50 110 GLN A O 1
ATOM 916 N N . LEU A 1 111 ? 5.503 -5.919 -2.688 1.00 81.62 111 LEU A N 1
ATOM 917 C CA . LEU A 1 111 ? 5.133 -6.798 -3.792 1.00 81.62 111 LEU A CA 1
ATOM 918 C C . LEU A 1 111 ? 4.933 -8.237 -3.273 1.00 81.62 111 LEU A C 1
ATOM 920 O O . LEU A 1 111 ? 5.567 -8.659 -2.306 1.00 81.62 111 LEU A O 1
ATOM 924 N N . LYS A 1 112 ? 4.016 -8.984 -3.898 1.00 66.19 112 LYS A N 1
ATOM 925 C CA . LYS A 1 112 ? 3.659 -10.372 -3.542 1.00 66.19 112 LYS A CA 1
ATOM 926 C C . LYS A 1 112 ? 4.123 -11.374 -4.592 1.00 66.19 112 LYS A C 1
ATOM 928 O O . LYS A 1 112 ? 4.106 -10.997 -5.784 1.00 66.19 112 LYS A O 1
#

Secondary structure (DSSP, 8-state):
-----------------------------------S-------HHHHHHHHHHHH----SSHHHHTTSTTHHHHHHHHHHHHHHHHHTT-----PPPTTPPPPPP-------

pLDDT: mean 76.73, std 21.1, range [30.16, 95.5]

Sequence (112 aa):
EHEEEVEDIHSDAQSDDDLEVDVPQENNVQLRRSERLRKEKTYTDHVLYLVSEAMNEEPSTVSEALSSDDAEKWRKAMDEEYESLINNEVWTLVEKPENQKIVQCKWVYQLK

Foldseek 3Di:
DDDDDDDDDDDDDDDDDPDPPPPPPPPVPPDPDDPPDDDDDDCVVVVVVVVVVVVDPFDPALVRCCPDPCNVVVVVVVVVVVVVCVVVVPDDDDPDDPPDDDDDDGDDTDDD

Organism: Photinus pyralis (NCBI:txid7054)

Radius of gyration: 39.71 Å; chains: 1; bounding box: 57×78×91 Å